Protein AF-A0A451BPT7-F1 (afdb_monomer)

Organism: NCBI:txid2126332

Radius of gyration: 9.64 Å; Cα contacts (8 Å, |Δi|>4): 14; chains: 1; bounding box: 19×19×18 Å

Structure (mmCIF, N/CA/C/O backbone):
data_AF-A0A451BPT7-F1
#
_entry.id   AF-A0A451BPT7-F1
#
loop_
_atom_site.group_PDB
_atom_site.id
_atom_site.type_symbol
_atom_site.label_atom_id
_atom_site.label_alt_id
_atom_site.label_comp_id
_atom_site.label_asym_id
_atom_site.label_entity_id
_atom_site.label_seq_id
_atom_site.pdbx_PDB_ins_code
_atom_site.Cartn_x
_atom_site.Cartn_y
_atom_site.Cartn_z
_atom_site.occupancy
_atom_site.B_iso_or_equiv
_atom_site.auth_seq_id
_atom_site.auth_comp_id
_atom_site.auth_asym_id
_atom_site.auth_atom_id
_atom_site.pdbx_PDB_model_num
ATOM 1 N N . PHE A 1 1 ? -10.686 4.940 -0.697 1.00 60.38 1 PHE A N 1
ATOM 2 C CA . PHE A 1 1 ? -9.321 5.338 -1.081 1.00 60.38 1 PHE A CA 1
ATOM 3 C C . PHE A 1 1 ? -9.424 6.208 -2.324 1.00 60.38 1 PHE A C 1
ATOM 5 O O . PHE A 1 1 ? -10.059 5.777 -3.277 1.00 60.38 1 PHE A O 1
ATOM 12 N N . GLY A 1 2 ? -8.971 7.464 -2.269 1.00 66.38 2 GLY A N 1
ATOM 13 C CA . GLY A 1 2 ? -8.960 8.356 -3.439 1.00 66.38 2 GLY A CA 1
ATOM 14 C C . GLY A 1 2 ? -7.952 7.893 -4.502 1.00 66.38 2 GLY A C 1
ATOM 15 O O . GLY A 1 2 ? -7.367 6.821 -4.336 1.00 66.38 2 GLY A O 1
ATOM 16 N N . PRO A 1 3 ? -7.726 8.670 -5.579 1.00 69.19 3 PRO A N 1
ATOM 17 C CA . PRO A 1 3 ? -6.666 8.356 -6.534 1.00 69.19 3 PRO A CA 1
ATOM 18 C C . PRO A 1 3 ? -5.333 8.233 -5.789 1.00 69.19 3 PRO A C 1
ATOM 20 O O . PRO A 1 3 ? -4.985 9.096 -4.983 1.00 69.19 3 PRO A O 1
ATOM 23 N N . LEU A 1 4 ? -4.624 7.128 -6.023 1.00 68.81 4 LEU A N 1
ATOM 24 C CA . LEU A 1 4 ? -3.311 6.895 -5.434 1.00 68.81 4 LEU A CA 1
ATOM 25 C C . LEU A 1 4 ? -2.351 7.964 -5.964 1.00 68.81 4 LEU A C 1
ATOM 27 O O . LEU A 1 4 ? -2.247 8.159 -7.177 1.00 68.81 4 LEU A O 1
ATOM 31 N N . SER A 1 5 ? -1.676 8.676 -5.059 1.00 80.44 5 SER A N 1
ATOM 32 C CA . SER A 1 5 ? -0.616 9.609 -5.443 1.00 80.44 5 SER A CA 1
ATOM 33 C C . SER A 1 5 ? 0.467 8.867 -6.220 1.00 80.44 5 SER A C 1
ATOM 35 O O . SER A 1 5 ? 0.784 7.721 -5.903 1.00 80.44 5 SER A O 1
ATOM 37 N N . HIS A 1 6 ? 1.076 9.541 -7.195 1.00 80.12 6 HIS A N 1
ATOM 38 C CA . HIS A 1 6 ? 2.164 8.976 -7.998 1.00 80.12 6 HIS A CA 1
ATOM 39 C C . HIS A 1 6 ? 3.302 8.392 -7.142 1.00 80.12 6 HIS A C 1
ATOM 41 O O . HIS A 1 6 ? 3.877 7.382 -7.526 1.00 80.12 6 HIS A O 1
ATOM 47 N N . GLU A 1 7 ? 3.562 8.955 -5.959 1.00 80.19 7 GLU A N 1
ATOM 48 C CA . GLU A 1 7 ? 4.552 8.431 -5.006 1.00 80.19 7 GLU A CA 1
ATOM 49 C C . GLU A 1 7 ? 4.229 7.017 -4.499 1.00 80.19 7 GLU A C 1
ATOM 51 O O . GLU A 1 7 ? 5.124 6.190 -4.352 1.00 80.19 7 GLU A O 1
ATOM 56 N N . ILE A 1 8 ? 2.950 6.703 -4.271 1.00 80.19 8 ILE A N 1
ATOM 57 C CA . ILE A 1 8 ? 2.525 5.357 -3.864 1.00 80.19 8 ILE A CA 1
ATOM 58 C C . ILE A 1 8 ? 2.698 4.382 -5.026 1.00 80.19 8 ILE A C 1
ATOM 60 O O . ILE A 1 8 ? 3.164 3.264 -4.832 1.00 80.19 8 ILE A O 1
ATOM 64 N N . THR A 1 9 ? 2.350 4.809 -6.239 1.00 82.44 9 THR A N 1
ATOM 65 C CA . THR A 1 9 ? 2.523 3.994 -7.445 1.00 82.44 9 THR A CA 1
ATOM 66 C C . THR A 1 9 ? 3.995 3.655 -7.676 1.00 82.44 9 THR A C 1
ATOM 68 O O . THR A 1 9 ? 4.311 2.496 -7.929 1.00 82.44 9 THR A O 1
ATOM 71 N N . ASP A 1 10 ? 4.896 4.626 -7.523 1.00 86.50 10 ASP A N 1
ATOM 72 C CA . ASP A 1 10 ? 6.343 4.412 -7.647 1.00 86.50 10 ASP A CA 1
ATOM 73 C C . ASP A 1 10 ? 6.857 3.433 -6.578 1.00 86.50 10 ASP A C 1
ATOM 75 O O . ASP A 1 10 ? 7.568 2.474 -6.884 1.00 86.50 10 ASP A O 1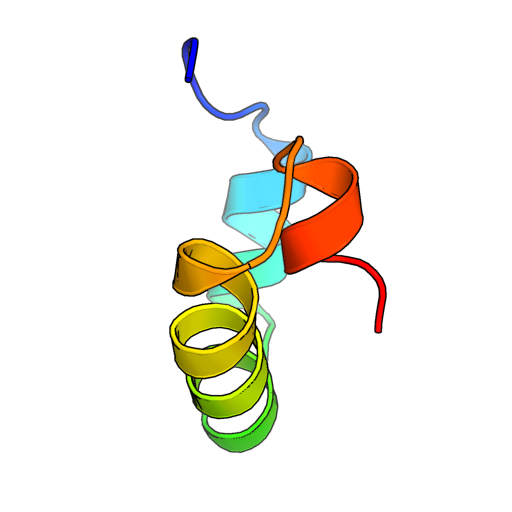
ATOM 79 N N . ARG A 1 11 ? 6.375 3.580 -5.335 1.00 83.81 11 ARG A N 1
ATOM 80 C CA . ARG A 1 11 ? 6.693 2.667 -4.231 1.00 83.81 11 ARG A CA 1
ATOM 81 C C . ARG A 1 11 ? 6.215 1.239 -4.488 1.00 83.81 11 ARG A C 1
ATOM 83 O O . ARG A 1 11 ? 6.939 0.307 -4.167 1.00 83.81 11 ARG A O 1
ATOM 90 N N . ILE A 1 12 ? 5.030 1.052 -5.071 1.00 84.25 12 ILE A N 1
ATOM 91 C CA . ILE A 1 12 ? 4.514 -0.277 -5.438 1.00 84.25 12 ILE A CA 1
ATOM 92 C C . ILE A 1 12 ? 5.349 -0.890 -6.566 1.00 84.25 12 ILE A C 1
ATOM 94 O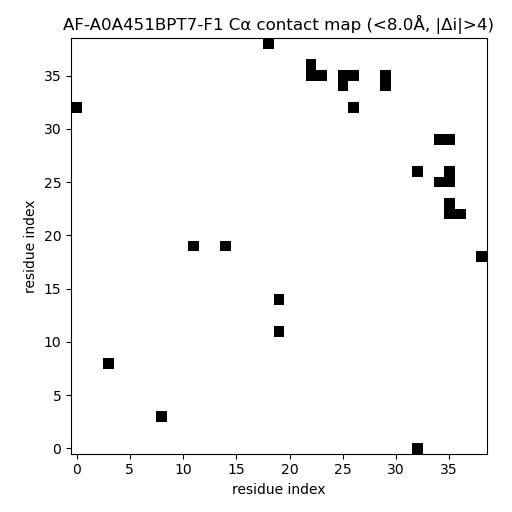 O . ILE A 1 12 ? 5.652 -2.078 -6.521 1.00 84.25 12 ILE A O 1
ATOM 98 N N . HIS A 1 13 ? 5.750 -0.090 -7.556 1.00 86.25 13 HIS A N 1
ATOM 99 C CA . HIS A 1 13 ? 6.584 -0.554 -8.665 1.00 86.25 13 HIS A CA 1
ATOM 100 C C . HIS A 1 13 ? 8.011 -0.929 -8.241 1.00 86.25 13 HIS A C 1
ATOM 102 O O . HIS A 1 13 ? 8.605 -1.813 -8.857 1.00 86.25 13 HIS A O 1
ATOM 108 N N . GLY A 1 14 ? 8.558 -0.271 -7.215 1.00 86.56 14 GLY A N 1
ATOM 109 C CA . GLY A 1 14 ? 9.881 -0.563 -6.659 1.00 86.56 14 GLY A CA 1
ATOM 110 C C . GLY A 1 14 ? 9.892 -1.555 -5.492 1.00 86.56 14 GLY A C 1
ATOM 111 O O . GLY A 1 14 ? 10.972 -1.911 -5.029 1.00 86.56 14 GLY A O 1
ATOM 112 N N . ALA A 1 15 ? 8.730 -1.980 -4.989 1.00 87.62 15 ALA A N 1
ATOM 113 C CA . ALA A 1 15 ? 8.648 -2.841 -3.816 1.00 87.62 15 ALA A CA 1
ATOM 114 C C . ALA A 1 15 ? 8.898 -4.313 -4.139 1.00 87.62 15 ALA A C 1
ATOM 116 O O . ALA A 1 15 ? 8.390 -4.868 -5.114 1.00 87.62 15 ALA A O 1
ATOM 117 N N . ASP A 1 16 ? 9.621 -4.970 -3.238 1.00 89.19 16 ASP A N 1
ATOM 118 C CA . ASP A 1 16 ? 9.791 -6.412 -3.259 1.00 89.19 16 ASP A CA 1
ATOM 119 C C . ASP A 1 16 ? 8.455 -7.140 -3.031 1.00 89.19 16 ASP A C 1
ATOM 121 O O . ASP A 1 16 ? 7.606 -6.675 -2.261 1.00 89.19 16 ASP A O 1
ATOM 125 N N . PRO A 1 17 ? 8.272 -8.334 -3.620 1.00 85.56 17 PRO A N 1
ATOM 126 C CA . PRO A 1 17 ? 7.049 -9.120 -3.458 1.00 85.56 17 PRO A CA 1
ATOM 127 C C . PRO A 1 17 ? 6.718 -9.416 -1.987 1.00 85.56 17 PRO A C 1
ATOM 129 O O . PRO A 1 17 ? 5.555 -9.363 -1.605 1.00 85.56 17 PRO A O 1
ATOM 132 N N . ASN A 1 18 ? 7.732 -9.610 -1.136 1.00 87.06 18 ASN A N 1
ATOM 133 C CA . ASN A 1 18 ? 7.554 -9.805 0.308 1.00 87.06 18 ASN A CA 1
ATOM 134 C C . ASN A 1 18 ? 6.919 -8.578 0.997 1.00 87.06 18 ASN A C 1
ATOM 136 O O . ASN A 1 18 ? 6.143 -8.702 1.945 1.00 87.06 18 ASN A O 1
ATOM 140 N N . THR A 1 19 ? 7.244 -7.379 0.516 1.00 87.06 19 THR A N 1
ATOM 141 C CA . THR A 1 19 ? 6.682 -6.119 1.009 1.00 87.06 19 THR A CA 1
ATOM 142 C C . THR A 1 19 ? 5.231 -5.967 0.556 1.00 87.06 19 THR A C 1
ATOM 144 O O . THR A 1 19 ? 4.376 -5.598 1.359 1.00 87.06 19 THR A O 1
ATOM 147 N N . ILE A 1 20 ? 4.928 -6.338 -0.694 1.00 88.56 20 ILE A N 1
ATOM 148 C CA . ILE A 1 20 ? 3.557 -6.346 -1.223 1.00 88.56 20 ILE A CA 1
ATOM 149 C C . ILE A 1 20 ? 2.672 -7.337 -0.453 1.00 88.56 20 ILE A C 1
ATOM 151 O O . ILE A 1 20 ? 1.530 -7.008 -0.136 1.00 88.56 20 ILE A O 1
ATOM 155 N N . GLU A 1 21 ? 3.191 -8.512 -0.090 1.00 89.00 21 GLU A N 1
ATOM 156 C CA . GLU A 1 21 ? 2.463 -9.477 0.746 1.00 89.00 21 GLU A CA 1
ATOM 157 C C . GLU A 1 21 ? 2.165 -8.924 2.148 1.00 89.00 21 GLU A C 1
ATOM 159 O O . GLU A 1 21 ? 1.041 -9.052 2.630 1.00 89.00 21 GLU A O 1
ATOM 164 N N . SER A 1 22 ? 3.117 -8.223 2.777 1.00 88.12 22 SER A N 1
ATOM 165 C CA . SER A 1 22 ? 2.864 -7.538 4.057 1.00 88.12 22 SER A CA 1
ATOM 166 C C . SER A 1 22 ? 1.812 -6.433 3.941 1.00 88.12 22 SER A C 1
ATOM 168 O O . SER A 1 22 ? 0.996 -6.265 4.844 1.00 88.12 22 SER A O 1
ATOM 170 N N . TRP A 1 23 ? 1.797 -5.678 2.841 1.00 89.69 23 TRP A N 1
ATOM 171 C CA . TRP A 1 23 ? 0.757 -4.676 2.594 1.00 89.69 23 TRP A CA 1
ATOM 172 C C . TRP A 1 23 ? -0.614 -5.315 2.376 1.00 89.69 23 TRP A C 1
ATOM 174 O O . TRP A 1 23 ? -1.612 -4.783 2.854 1.00 89.69 23 TRP A O 1
ATOM 184 N N . ALA A 1 24 ? -0.673 -6.457 1.690 1.00 87.94 24 ALA A N 1
ATOM 185 C CA . ALA A 1 24 ? -1.912 -7.197 1.471 1.00 87.94 24 ALA A CA 1
ATOM 186 C C . ALA A 1 24 ? -2.509 -7.745 2.777 1.00 87.94 24 ALA A C 1
ATOM 188 O O . ALA A 1 24 ? -3.727 -7.791 2.910 1.00 87.94 24 ALA A O 1
ATOM 189 N N . ASP A 1 25 ? -1.676 -8.111 3.751 1.00 88.44 25 ASP A N 1
ATOM 190 C CA . ASP A 1 25 ? -2.134 -8.492 5.090 1.00 88.44 25 ASP A CA 1
ATOM 191 C C . ASP A 1 25 ? -2.621 -7.263 5.881 1.00 88.44 25 ASP A C 1
ATOM 193 O O . ASP A 1 25 ? -3.729 -7.242 6.422 1.00 88.44 25 ASP A O 1
ATOM 197 N N . ARG A 1 26 ? -1.849 -6.167 5.840 1.00 85.56 26 ARG A N 1
ATOM 198 C CA . ARG A 1 26 ? -2.184 -4.916 6.537 1.00 85.56 26 ARG A CA 1
ATOM 199 C C . ARG A 1 26 ? -3.402 -4.207 5.970 1.00 85.56 26 ARG A C 1
ATOM 201 O O . ARG A 1 26 ? -4.095 -3.556 6.735 1.00 85.56 26 ARG A O 1
ATOM 208 N N . VAL A 1 27 ? -3.720 -4.332 4.678 1.00 85.81 27 VAL A N 1
ATOM 209 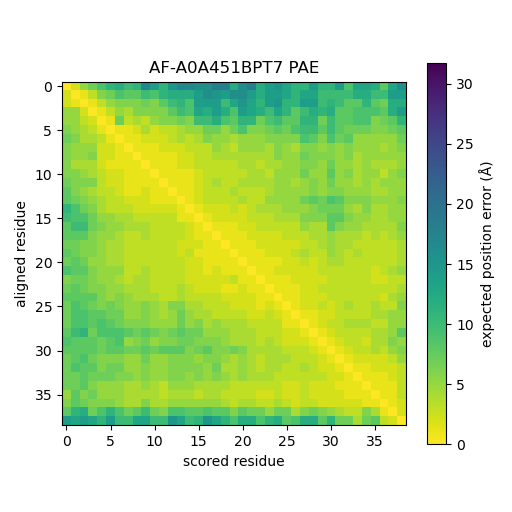C CA . VAL A 1 27 ? -4.883 -3.655 4.060 1.00 85.81 27 VAL A CA 1
ATOM 210 C C . VAL A 1 27 ? -6.214 -4.025 4.720 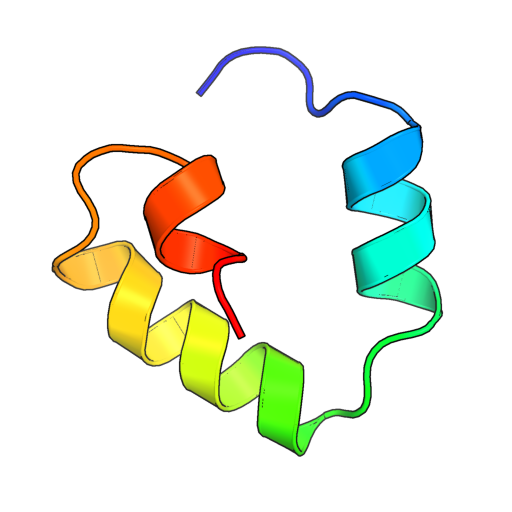1.00 85.81 27 VAL A C 1
ATOM 212 O O . VAL A 1 27 ? -7.168 -3.255 4.632 1.00 85.81 27 VAL A O 1
ATOM 215 N N . LEU A 1 28 ? -6.278 -5.186 5.378 1.00 85.44 28 LEU A N 1
ATOM 216 C CA . LEU A 1 28 ? -7.462 -5.656 6.091 1.00 85.44 28 LEU A CA 1
ATOM 217 C C . LEU A 1 28 ? -7.645 -4.980 7.461 1.00 85.44 28 LEU A C 1
ATOM 219 O O . LEU A 1 28 ? -8.783 -4.826 7.899 1.00 85.44 28 LEU A O 1
ATOM 223 N N . ASP A 1 29 ? -6.556 -4.569 8.116 1.00 85.12 29 ASP A N 1
ATOM 224 C CA . ASP A 1 29 ? -6.560 -3.948 9.454 1.00 85.12 29 ASP A CA 1
ATOM 225 C C . ASP A 1 29 ? -6.341 -2.421 9.405 1.00 85.12 29 ASP A C 1
ATOM 227 O O . ASP A 1 29 ? -6.845 -1.657 10.234 1.00 85.12 29 ASP A O 1
ATOM 231 N N . ALA A 1 30 ? -5.632 -1.959 8.378 1.00 85.62 30 ALA A N 1
ATOM 232 C CA . ALA A 1 30 ? -5.218 -0.585 8.186 1.00 85.62 30 ALA A CA 1
ATOM 23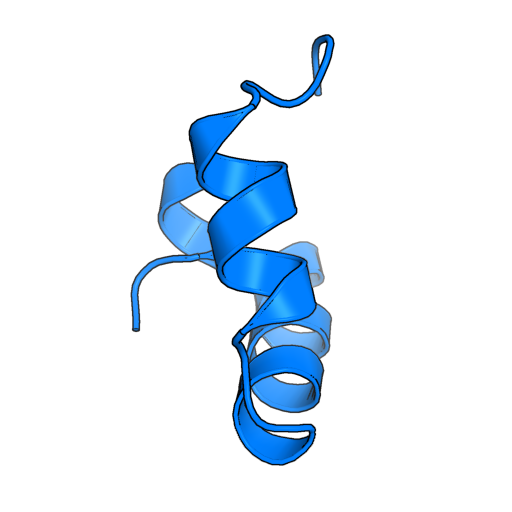3 C C . ALA A 1 30 ? -6.408 0.362 8.014 1.00 85.62 30 ALA A C 1
ATOM 235 O O . ALA A 1 30 ? -7.264 0.214 7.139 1.00 85.62 30 ALA A O 1
ATOM 236 N N . LYS A 1 31 ? -6.399 1.441 8.796 1.00 83.38 31 LYS A N 1
ATOM 237 C CA . LYS A 1 31 ? -7.406 2.511 8.703 1.00 83.38 31 LYS A CA 1
ATOM 238 C C . LYS A 1 31 ? -7.139 3.498 7.564 1.00 83.38 31 LYS A C 1
ATOM 240 O O . LYS A 1 31 ? -8.042 4.244 7.185 1.00 83.38 31 LYS A O 1
ATOM 245 N N . SER A 1 32 ? -5.917 3.502 7.030 1.00 84.88 32 SER A N 1
ATOM 246 C CA . SER A 1 32 ? -5.433 4.444 6.019 1.00 84.88 32 SER A CA 1
ATOM 247 C C . SER A 1 32 ? -4.410 3.782 5.101 1.00 84.88 32 SER A C 1
ATOM 249 O O . SER A 1 32 ? -3.699 2.877 5.517 1.00 84.88 32 SER A O 1
ATOM 251 N N . LEU A 1 33 ? -4.268 4.289 3.871 1.00 81.81 33 LEU A N 1
ATOM 252 C CA . LEU A 1 33 ? -3.212 3.838 2.951 1.00 81.81 33 LEU A CA 1
ATOM 253 C C . LEU A 1 33 ? -1.814 4.014 3.550 1.00 81.81 33 LEU A C 1
ATOM 255 O O . LEU A 1 33 ? -0.971 3.149 3.382 1.00 81.81 33 LEU A O 1
ATOM 259 N N . ASP A 1 34 ? -1.584 5.101 4.282 1.00 81.62 34 ASP A N 1
ATOM 260 C CA . ASP A 1 34 ? -0.318 5.344 4.982 1.00 81.62 34 ASP A CA 1
ATOM 261 C C . ASP A 1 34 ? 0.031 4.228 5.984 1.00 81.62 34 ASP A C 1
ATOM 263 O O . ASP A 1 34 ? 1.188 3.851 6.129 1.00 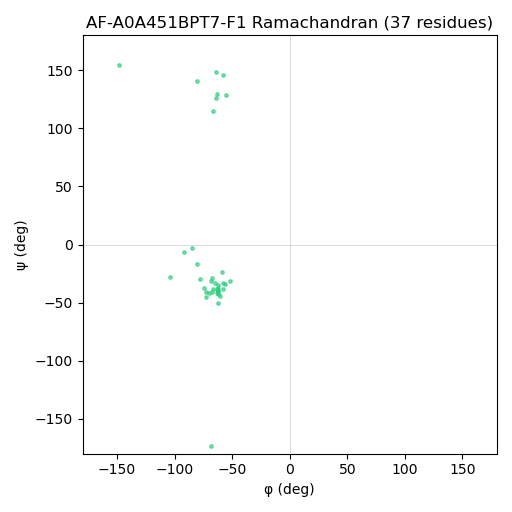81.62 34 ASP A O 1
ATOM 267 N N . ASP A 1 35 ? -0.992 3.633 6.598 1.00 83.12 35 ASP A N 1
ATOM 268 C CA . ASP A 1 35 ? -0.876 2.525 7.549 1.00 83.12 35 ASP A CA 1
ATOM 269 C C . ASP A 1 35 ? -0.548 1.205 6.820 1.00 83.12 35 ASP A C 1
ATOM 271 O O . ASP A 1 35 ? 0.299 0.432 7.258 1.00 83.12 35 ASP A O 1
ATOM 275 N N . VAL A 1 36 ? -1.135 1.001 5.630 1.00 84.75 36 VAL A N 1
ATOM 276 C CA . VAL A 1 36 ? -0.810 -0.125 4.734 1.00 84.75 36 VAL A CA 1
ATOM 277 C C . VAL A 1 36 ? 0.642 -0.052 4.287 1.00 84.75 36 VAL A C 1
ATOM 279 O O . VAL A 1 36 ? 1.370 -1.035 4.382 1.00 84.75 36 VAL A O 1
ATOM 282 N N . PHE A 1 37 ? 1.057 1.118 3.803 1.00 82.25 37 PHE A N 1
ATOM 283 C CA . PHE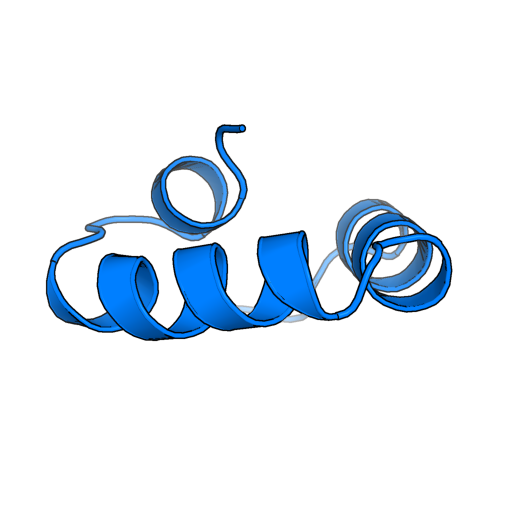 A 1 37 ? 2.377 1.333 3.224 1.00 82.25 37 PHE A CA 1
ATOM 284 C C . PHE A 1 37 ? 3.452 1.657 4.271 1.00 82.25 37 PHE A C 1
ATOM 286 O O . PHE A 1 37 ? 4.617 1.788 3.908 1.00 82.25 37 PHE A O 1
ATOM 293 N N . SER A 1 38 ? 3.117 1.782 5.558 1.00 72.62 38 SER A N 1
ATOM 294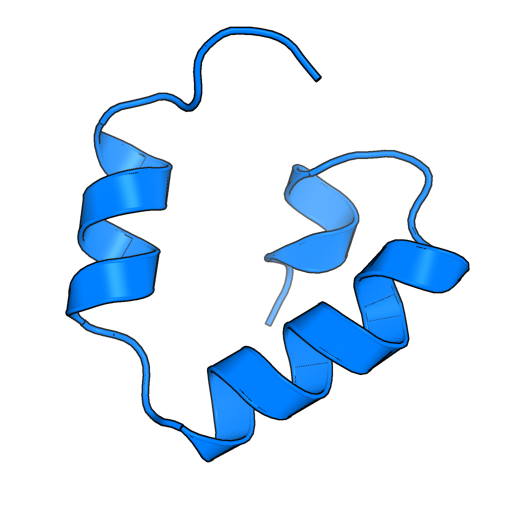 C CA . SER A 1 38 ? 4.107 1.933 6.629 1.00 72.62 38 SER A CA 1
ATOM 295 C C . SER A 1 38 ? 4.917 0.638 6.765 1.00 72.62 38 SER A C 1
ATOM 297 O O . SER A 1 38 ? 4.380 -0.431 7.063 1.00 72.62 38 SER A O 1
ATOM 299 N N . GLY A 1 39 ? 6.217 0.717 6.470 1.00 61.62 39 GLY A N 1
ATOM 300 C CA . GLY A 1 39 ? 7.122 -0.428 6.335 1.00 61.62 39 GLY A CA 1
ATOM 301 C C . GLY A 1 39 ? 8.461 -0.020 5.751 1.00 61.62 39 GLY A C 1
ATOM 302 O O . GLY A 1 39 ? 8.443 0.617 4.670 1.00 61.62 39 GLY 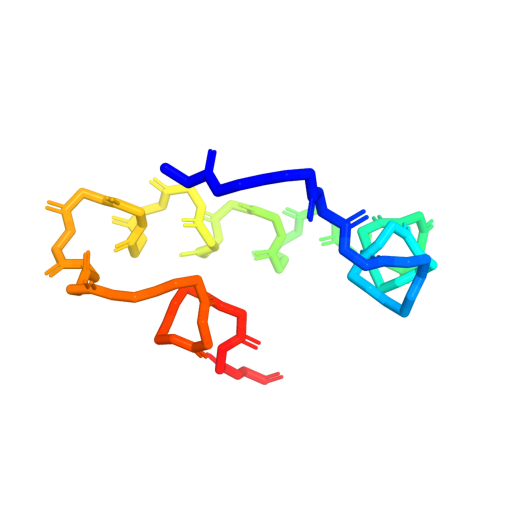A O 1
#

Secondary structure (DSSP, 8-state):
--SPPHHHHHHHHH--HHHHHHHHHHTTT-SSHHHHH--

Sequence (39 aa):
FGPLSHEITDRIHGADPNTIESWADRVLDAKSLDDVFSG

Mean predicted aligned error: 4.91 Å

pLDDT: mean 82.24, std 7.38, range [60.38, 89.69]

Foldseek 3Di:
DPPDPVVVVVCVVPDDPVLVVQLVVQVVVDPDVCSSNVD

Solvent-accessible surface area (backbone atoms only — not comparable to full-atom values): 2471 Å² total; per-residue (Å²): 132,76,86,78,52,69,70,57,55,51,50,59,73,71,47,53,69,73,55,52,53,52,27,63,59,32,56,79,74,40,93,43,70,69,58,24,65,61,124